Protein AF-A0A9X1ZDD1-F1 (afdb_monomer)

Mean predicted aligned error: 5.44 Å

Secondary structure (DSSP, 8-state):
-----HIIIIIS-HHHHHHHHHHHHHHHHHHIIIIIHHHHHHH--S-HHHHHHHHHHHHHHHHHHHHHHHHHHHHHHTTSHHHHHHHHTS-HHHHHHHHHHTTTT--

pLDDT: mean 87.15, std 9.13, range [42.34, 94.19]

Structure (mmCIF, N/CA/C/O backbone):
data_AF-A0A9X1ZDD1-F1
#
_entry.id   AF-A0A9X1ZDD1-F1
#
loop_
_atom_site.group_PDB
_atom_site.id
_atom_site.type_symbol
_atom_site.label_atom_id
_atom_site.label_alt_id
_atom_site.label_comp_id
_atom_site.label_asym_id
_atom_site.label_entity_id
_atom_site.label_seq_id
_atom_site.pdbx_PDB_ins_code
_atom_site.Cartn_x
_atom_site.Cartn_y
_atom_site.Cartn_z
_atom_site.occupancy
_atom_site.B_iso_or_equiv
_atom_site.auth_seq_id
_atom_site.auth_comp_id
_atom_site.auth_asym_id
_atom_site.auth_atom_id
_atom_site.pdbx_PDB_model_num
ATOM 1 N N . MET A 1 1 ? -18.095 -0.955 27.550 1.00 42.34 1 MET A N 1
ATOM 2 C CA . MET A 1 1 ? -17.370 -0.636 26.304 1.00 42.34 1 MET A CA 1
ATOM 3 C C . MET A 1 1 ? -16.316 -1.708 26.128 1.00 42.34 1 MET A C 1
ATOM 5 O O . MET A 1 1 ? -15.470 -1.829 27.000 1.00 42.34 1 MET A O 1
ATOM 9 N N . SER A 1 2 ? -16.427 -2.573 25.118 1.00 44.69 2 SER A N 1
ATOM 10 C CA . SER A 1 2 ? -15.339 -3.514 24.835 1.00 44.69 2 SER A CA 1
ATOM 11 C C . SER A 1 2 ? -14.197 -2.716 24.218 1.00 44.69 2 SER A C 1
ATOM 13 O O . SER A 1 2 ? -14.418 -2.094 23.178 1.00 44.69 2 SER A O 1
ATOM 15 N N . ASP A 1 3 ? -13.017 -2.741 24.829 1.00 55.75 3 ASP A N 1
ATOM 16 C CA . ASP A 1 3 ? -11.765 -2.275 24.227 1.00 55.75 3 ASP A CA 1
ATOM 17 C C . ASP A 1 3 ? -11.448 -3.124 22.984 1.00 55.75 3 ASP A C 1
ATOM 19 O O . ASP A 1 3 ? -10.622 -4.039 23.014 1.00 55.75 3 ASP A O 1
ATOM 23 N N . ARG A 1 4 ? -12.157 -2.884 21.873 1.00 70.31 4 ARG A N 1
ATOM 24 C CA . ARG A 1 4 ? -11.800 -3.480 20.585 1.00 70.31 4 ARG A CA 1
ATOM 25 C C . ARG A 1 4 ? -10.514 -2.802 20.146 1.00 70.31 4 ARG A C 1
ATOM 27 O O . ARG A 1 4 ? -10.495 -1.637 19.759 1.00 70.31 4 ARG A O 1
ATOM 34 N N . SER A 1 5 ? -9.417 -3.532 20.293 1.00 80.06 5 SER A N 1
ATOM 35 C CA . SER A 1 5 ? -8.091 -3.024 19.988 1.00 80.06 5 SER A CA 1
ATOM 36 C C . SER A 1 5 ? -7.869 -3.013 18.479 1.00 80.06 5 SER A C 1
ATOM 38 O O . SER A 1 5 ? -7.890 -4.069 17.842 1.00 80.06 5 SER A O 1
ATOM 40 N N . TYR A 1 6 ? -7.567 -1.835 17.923 1.00 82.88 6 TYR A N 1
ATOM 41 C CA . TYR A 1 6 ? -7.132 -1.662 16.530 1.00 82.88 6 TYR A CA 1
ATOM 42 C C . TYR A 1 6 ? -6.011 -2.644 16.158 1.00 82.88 6 TYR A C 1
ATOM 44 O O . TYR A 1 6 ? -5.962 -3.183 15.056 1.00 82.88 6 TYR A O 1
ATOM 52 N N . PHE A 1 7 ? -5.123 -2.935 17.110 1.00 82.88 7 PHE A N 1
ATOM 53 C CA . PHE A 1 7 ? -4.029 -3.872 16.906 1.00 82.88 7 PHE A CA 1
ATOM 54 C C . PHE A 1 7 ? -4.518 -5.299 16.606 1.00 82.88 7 PHE A C 1
ATOM 56 O O . PHE A 1 7 ? -4.012 -5.937 15.688 1.00 82.88 7 PHE A O 1
ATOM 63 N N . GLY A 1 8 ? -5.524 -5.790 17.335 1.00 82.44 8 GLY A N 1
ATOM 64 C CA . GLY A 1 8 ? -6.066 -7.138 17.136 1.00 82.44 8 GLY A CA 1
ATOM 65 C C . GLY A 1 8 ? -6.982 -7.241 15.916 1.00 82.44 8 GLY A C 1
ATOM 66 O O . GLY A 1 8 ? -6.863 -8.172 15.125 1.00 82.44 8 GLY A O 1
ATOM 67 N N . GLU A 1 9 ? -7.864 -6.259 15.745 1.00 84.62 9 GLU A N 1
ATOM 68 C CA . GLU A 1 9 ? -8.886 -6.249 14.690 1.00 84.62 9 GLU A CA 1
ATOM 69 C C . GLU A 1 9 ? -8.319 -5.925 13.303 1.00 84.62 9 GLU A C 1
ATOM 71 O O . GLU A 1 9 ? -8.867 -6.381 12.300 1.00 84.62 9 GLU A O 1
ATOM 76 N N . VAL A 1 10 ? -7.229 -5.150 13.239 1.00 87.50 10 VAL A N 1
ATOM 77 C CA . VAL A 1 10 ? -6.636 -4.671 11.982 1.00 87.50 10 VAL A CA 1
ATOM 78 C C . VAL A 1 10 ? -5.221 -5.205 11.790 1.00 87.50 10 VAL A C 1
ATOM 80 O O . VAL A 1 10 ? -4.979 -5.933 10.835 1.00 87.50 10 VAL A O 1
ATOM 83 N N . LEU A 1 11 ? -4.280 -4.882 12.684 1.00 87.31 11 LEU A 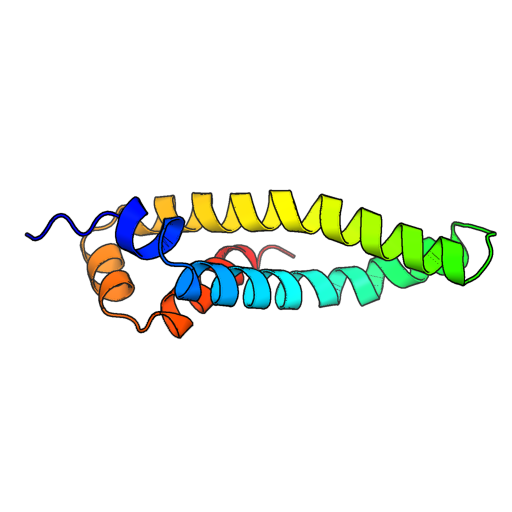N 1
ATOM 84 C CA . LEU A 1 11 ? -2.845 -5.131 12.447 1.00 87.31 11 LEU A CA 1
ATOM 85 C C . LEU A 1 11 ? -2.426 -6.605 12.561 1.00 87.31 11 LEU A C 1
ATOM 87 O O . LEU A 1 11 ? -1.419 -6.995 11.979 1.00 87.31 11 LEU A O 1
ATOM 91 N N . ILE A 1 12 ? -3.181 -7.428 13.286 1.00 88.81 12 ILE A N 1
ATOM 92 C CA . ILE A 1 12 ? -2.966 -8.883 13.355 1.00 88.81 12 ILE A CA 1
ATOM 93 C C . ILE A 1 12 ? -3.911 -9.632 12.403 1.00 88.81 12 ILE A C 1
ATOM 95 O O . ILE A 1 12 ? -3.630 -10.764 12.001 1.00 88.81 12 ILE A O 1
ATOM 99 N N . ASN A 1 13 ? -5.020 -9.013 11.991 1.00 90.69 13 ASN A N 1
ATOM 100 C CA . ASN A 1 13 ? -5.989 -9.655 11.115 1.00 90.69 13 ASN A CA 1
ATOM 101 C C . ASN A 1 13 ? -5.500 -9.659 9.660 1.00 90.69 13 ASN A C 1
ATOM 103 O O . ASN A 1 13 ? -5.666 -8.700 8.903 1.00 90.69 13 ASN A O 1
ATOM 107 N N . ILE A 1 14 ? -4.942 -10.795 9.241 1.00 91.12 14 ILE A N 1
ATOM 108 C CA . ILE A 1 14 ? -4.388 -10.968 7.895 1.00 91.12 14 ILE A CA 1
ATOM 109 C C . ILE A 1 14 ? -5.422 -10.778 6.777 1.00 91.12 14 ILE A C 1
ATOM 111 O O . ILE A 1 14 ? -5.069 -10.366 5.670 1.00 91.12 14 ILE A O 1
ATOM 115 N N . ARG A 1 15 ? -6.711 -11.035 7.043 1.00 92.12 15 ARG A N 1
ATOM 116 C CA . ARG A 1 15 ? -7.778 -10.787 6.064 1.00 92.12 15 ARG A CA 1
ATOM 117 C C . ARG A 1 15 ? -7.962 -9.291 5.851 1.00 92.12 15 ARG A C 1
ATOM 119 O O . ARG A 1 15 ? -7.937 -8.844 4.711 1.00 92.12 15 ARG A O 1
ATOM 126 N N . VAL A 1 16 ? -8.061 -8.519 6.931 1.00 91.88 16 VAL A N 1
ATOM 127 C CA . VAL A 1 16 ? -8.178 -7.054 6.855 1.00 91.88 16 VAL A CA 1
ATOM 128 C C . VAL A 1 16 ? -6.951 -6.451 6.175 1.00 91.88 16 VAL A C 1
ATOM 130 O O . VAL A 1 16 ? -7.103 -5.682 5.228 1.00 91.88 16 VAL A O 1
ATOM 133 N N . LEU A 1 17 ? -5.742 -6.856 6.579 1.00 93.06 17 LEU A N 1
ATOM 134 C CA . LEU A 1 17 ? -4.496 -6.374 5.976 1.00 93.06 17 LEU A CA 1
ATOM 135 C C . LEU A 1 17 ? -4.381 -6.706 4.490 1.00 93.06 17 LEU A C 1
ATOM 137 O O . LEU A 1 17 ? -3.972 -5.849 3.712 1.00 93.06 17 LEU A O 1
ATOM 141 N N . SER A 1 18 ? -4.741 -7.923 4.077 1.00 93.06 18 SER A N 1
ATOM 142 C CA . SER A 1 18 ? -4.687 -8.297 2.661 1.00 93.06 18 SER A CA 1
ATOM 143 C C . SER A 1 18 ? -5.685 -7.491 1.833 1.00 93.06 18 SER A C 1
ATOM 145 O O . SER A 1 18 ? -5.298 -6.932 0.809 1.00 93.06 18 SER A O 1
ATOM 147 N N . PHE A 1 19 ? -6.935 -7.342 2.284 1.00 94.19 19 PHE A N 1
ATOM 148 C CA . PHE A 1 19 ? -7.913 -6.495 1.594 1.00 94.19 19 PHE A CA 1
ATOM 149 C C . PHE A 1 19 ? -7.487 -5.024 1.549 1.00 94.19 19 PHE A C 1
ATOM 151 O O . PHE A 1 19 ? -7.653 -4.380 0.510 1.00 94.19 19 PHE A O 1
ATOM 158 N N . ALA A 1 20 ? -6.895 -4.511 2.629 1.00 93.69 20 ALA A N 1
ATOM 159 C CA . ALA A 1 20 ? -6.346 -3.162 2.673 1.00 93.69 20 ALA A CA 1
ATOM 160 C C . ALA A 1 20 ? -5.198 -2.983 1.682 1.00 93.69 20 ALA A C 1
ATOM 162 O O . ALA A 1 20 ? -5.204 -2.029 0.908 1.00 93.69 20 ALA A O 1
ATOM 163 N N . LEU A 1 21 ? -4.260 -3.930 1.640 1.00 93.56 21 LEU A N 1
ATOM 164 C CA . LEU A 1 21 ? -3.128 -3.899 0.722 1.00 93.56 21 LEU A CA 1
ATOM 165 C C . LEU A 1 21 ? -3.583 -3.975 -0.737 1.00 93.56 21 LEU A C 1
ATOM 167 O O . LEU A 1 21 ? -3.094 -3.211 -1.561 1.00 93.56 21 LEU A O 1
ATOM 171 N N . PHE A 1 22 ? -4.534 -4.853 -1.070 1.00 93.44 22 PHE A N 1
ATOM 172 C CA . PHE A 1 22 ? -5.073 -4.950 -2.431 1.00 93.44 22 PHE A CA 1
ATOM 173 C C . PHE A 1 22 ? -5.793 -3.674 -2.861 1.00 93.44 22 PHE A C 1
ATOM 175 O O . PHE A 1 22 ? -5.652 -3.244 -4.006 1.00 93.44 22 PHE A O 1
ATOM 182 N N . THR A 1 23 ? -6.551 -3.065 -1.952 1.00 93.69 23 THR A N 1
ATOM 183 C CA . THR A 1 23 ? -7.259 -1.810 -2.226 1.00 93.69 23 THR A CA 1
ATOM 184 C C . THR A 1 23 ? -6.261 -0.666 -2.418 1.00 93.69 23 THR A C 1
ATOM 186 O O . THR A 1 23 ? -6.299 0.010 -3.444 1.00 93.69 23 THR A O 1
ATOM 189 N N . ALA A 1 24 ? -5.289 -0.532 -1.512 1.00 92.69 24 ALA A N 1
ATOM 190 C CA . ALA A 1 24 ? -4.206 0.442 -1.610 1.00 92.69 24 ALA A CA 1
ATOM 191 C C . ALA A 1 24 ? -3.391 0.273 -2.901 1.00 92.69 24 ALA A C 1
ATOM 193 O O . ALA A 1 24 ? -3.142 1.246 -3.609 1.00 92.69 24 ALA A O 1
ATOM 194 N N . LEU A 1 25 ? -3.033 -0.967 -3.249 1.00 92.44 25 LEU A N 1
ATOM 195 C CA . LEU A 1 25 ? -2.335 -1.287 -4.489 1.0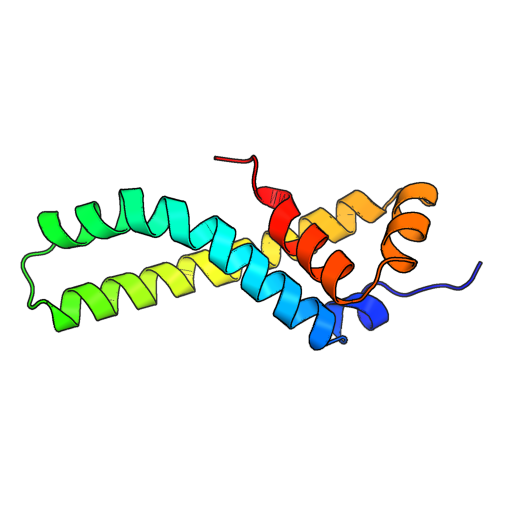0 92.44 25 LEU A CA 1
ATOM 196 C C . LEU A 1 25 ? -3.151 -0.864 -5.703 1.00 92.44 25 LEU A C 1
ATOM 198 O O . LEU A 1 25 ? -2.598 -0.229 -6.587 1.00 92.44 25 LEU A O 1
ATOM 202 N N . LYS A 1 26 ? -4.446 -1.188 -5.759 1.00 90.44 26 LYS A N 1
ATOM 203 C CA . LYS A 1 26 ? -5.315 -0.810 -6.882 1.00 90.44 26 LYS A CA 1
ATOM 204 C C . LYS A 1 26 ? -5.374 0.709 -7.059 1.00 90.44 26 LYS A C 1
ATOM 206 O O . LYS A 1 26 ? -5.270 1.186 -8.188 1.00 90.44 26 LYS A O 1
ATOM 211 N N . ASN A 1 27 ? -5.508 1.437 -5.955 1.00 89.31 27 ASN A N 1
ATOM 212 C CA . ASN A 1 27 ? -5.564 2.895 -5.953 1.00 89.31 27 ASN A CA 1
ATOM 213 C C . ASN A 1 27 ? -4.232 3.513 -6.408 1.00 89.31 27 ASN A C 1
ATOM 215 O O . ASN A 1 27 ? -4.236 4.457 -7.190 1.00 89.31 27 ASN A O 1
ATOM 219 N N . LEU A 1 28 ? -3.100 2.922 -6.014 1.00 88.19 28 LEU A N 1
ATOM 220 C CA . LEU A 1 28 ? -1.765 3.358 -6.428 1.00 88.19 28 LEU A CA 1
ATOM 221 C C . LEU A 1 28 ? -1.390 2.922 -7.857 1.00 88.19 28 LEU A C 1
ATOM 223 O O . LEU A 1 28 ? -0.632 3.606 -8.543 1.00 88.19 28 LEU A O 1
ATOM 227 N N . LEU A 1 29 ? -1.901 1.785 -8.336 1.00 89.25 29 LEU A N 1
ATOM 228 C CA . LEU A 1 29 ? -1.510 1.225 -9.630 1.00 89.25 29 LEU A CA 1
ATOM 229 C C . LEU A 1 29 ? -1.917 2.143 -10.781 1.00 89.25 29 LEU A C 1
ATOM 231 O O . LEU A 1 29 ? -1.183 2.270 -11.752 1.00 89.25 29 LEU A O 1
ATOM 235 N N . TRP A 1 30 ? -3.085 2.775 -10.677 1.00 87.06 30 TRP A N 1
ATOM 236 C CA . TRP A 1 30 ? -3.608 3.658 -11.714 1.00 87.06 30 TRP A CA 1
ATOM 237 C C . TRP A 1 30 ? -2.692 4.863 -12.003 1.00 87.06 30 TRP A C 1
ATOM 239 O O . TRP A 1 30 ? -2.253 4.994 -13.150 1.00 87.06 30 TRP A O 1
ATOM 249 N N . PRO A 1 31 ? -2.313 5.701 -11.013 1.00 85.81 31 PRO A N 1
ATOM 250 C CA . PRO A 1 31 ? -1.359 6.783 -11.247 1.00 85.81 31 PRO A CA 1
ATOM 251 C C . PRO A 1 31 ? 0.018 6.256 -11.669 1.00 85.81 31 PRO A C 1
ATOM 253 O O . PRO A 1 31 ? 0.661 6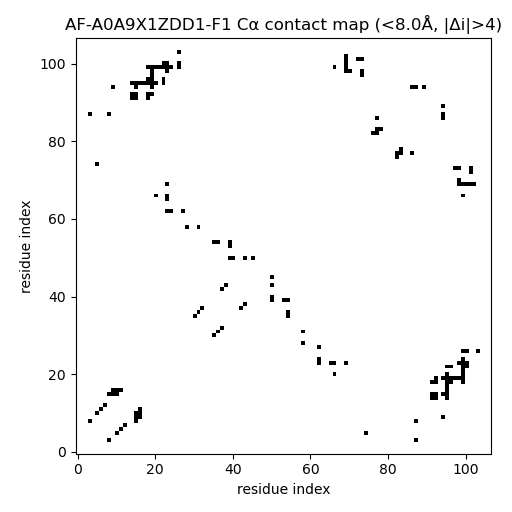.851 -12.534 1.00 85.81 31 PRO A O 1
ATOM 256 N N . MET A 1 32 ? 0.454 5.105 -11.147 1.00 88.31 32 MET A N 1
ATOM 257 C CA . MET A 1 32 ? 1.720 4.488 -11.556 1.00 88.31 32 MET A CA 1
ATOM 258 C C . MET A 1 32 ? 1.711 4.044 -13.022 1.00 88.31 32 MET A C 1
ATOM 260 O O . MET A 1 32 ? 2.700 4.239 -13.721 1.00 88.31 32 MET A O 1
ATOM 264 N N . LEU A 1 33 ? 0.604 3.508 -13.528 1.00 89.62 33 LEU A N 1
ATOM 265 C CA . LEU A 1 33 ? 0.482 3.126 -14.935 1.00 89.62 33 LEU A CA 1
ATOM 266 C C . LEU A 1 33 ? 0.397 4.345 -15.859 1.00 89.62 33 LEU A C 1
ATOM 268 O O . LEU A 1 33 ? 0.996 4.341 -16.931 1.00 89.62 33 LEU A O 1
ATOM 272 N N . ILE A 1 34 ? -0.306 5.404 -15.451 1.00 89.25 34 ILE A N 1
ATOM 273 C CA . ILE A 1 34 ? -0.449 6.615 -16.273 1.00 89.25 34 ILE A CA 1
ATOM 274 C C . ILE A 1 34 ? 0.845 7.424 -16.318 1.00 89.25 34 ILE A C 1
ATOM 276 O O . ILE A 1 34 ? 1.222 7.915 -17.378 1.00 89.25 34 ILE A O 1
ATOM 280 N N . ILE A 1 35 ? 1.520 7.585 -15.181 1.00 87.12 35 ILE A N 1
ATOM 281 C CA . ILE A 1 35 ? 2.674 8.484 -15.047 1.00 87.12 35 ILE A CA 1
ATOM 282 C C . ILE A 1 35 ? 3.980 7.688 -15.076 1.00 87.12 35 ILE A C 1
ATOM 284 O O . ILE A 1 35 ? 4.904 8.012 -15.822 1.00 87.12 35 ILE A O 1
ATOM 288 N N . GLY A 1 36 ? 4.056 6.621 -14.282 1.00 86.19 36 GLY A N 1
ATOM 289 C CA . GLY A 1 36 ? 5.262 5.813 -14.120 1.00 86.19 36 GLY A CA 1
ATOM 290 C C . GLY A 1 36 ? 5.633 5.021 -15.373 1.00 86.19 36 GLY A C 1
ATOM 291 O O . GLY A 1 36 ? 6.811 4.974 -15.727 1.00 86.19 36 GLY A O 1
ATOM 292 N N . THR A 1 37 ? 4.665 4.437 -16.089 1.00 88.00 37 THR A N 1
ATOM 293 C CA . THR A 1 37 ? 4.968 3.653 -17.300 1.00 88.00 37 THR A CA 1
ATOM 294 C C . THR A 1 37 ? 5.579 4.510 -18.418 1.00 88.00 37 THR A C 1
ATOM 296 O O . THR A 1 37 ? 6.661 4.143 -18.888 1.00 88.00 37 THR A O 1
ATOM 299 N N . PRO A 1 38 ? 5.007 5.666 -18.818 1.00 88.62 38 PRO A N 1
ATOM 300 C CA . PRO A 1 38 ? 5.654 6.543 -19.795 1.00 88.62 38 PRO A CA 1
ATOM 301 C C . PRO A 1 38 ? 7.003 7.079 -19.311 1.00 88.62 38 PRO A C 1
ATOM 303 O O . PRO A 1 38 ? 7.957 7.099 -20.087 1.00 88.62 38 PRO A O 1
ATOM 306 N N . ALA A 1 39 ? 7.117 7.466 -18.035 1.00 88.69 39 ALA A N 1
ATOM 307 C CA . ALA A 1 39 ? 8.368 7.975 -17.476 1.00 88.69 39 ALA A CA 1
ATOM 308 C C . ALA A 1 39 ? 9.510 6.956 -17.598 1.00 88.69 39 ALA A C 1
ATOM 310 O O . ALA A 1 39 ? 10.625 7.318 -17.970 1.00 88.69 39 ALA A O 1
ATOM 311 N N . ILE A 1 40 ? 9.235 5.674 -17.349 1.00 89.31 40 ILE A N 1
ATOM 312 C CA . ILE A 1 40 ? 10.247 4.621 -17.477 1.00 89.31 40 ILE A CA 1
ATOM 313 C C . ILE A 1 40 ? 10.532 4.297 -18.943 1.00 89.31 40 ILE A C 1
ATOM 315 O O . ILE A 1 40 ? 11.698 4.188 -19.329 1.00 89.31 40 ILE A O 1
ATOM 319 N N . TYR A 1 41 ? 9.486 4.174 -19.761 1.00 88.06 41 TYR A N 1
ATOM 320 C CA . TYR A 1 41 ? 9.617 3.808 -21.170 1.00 88.06 41 TYR A CA 1
ATOM 321 C C . TYR A 1 41 ? 10.396 4.855 -21.978 1.00 88.06 41 TYR A C 1
ATOM 323 O O . TYR A 1 41 ? 11.284 4.500 -22.753 1.00 88.06 41 TYR A O 1
ATOM 331 N N . PHE A 1 42 ? 10.102 6.143 -21.776 1.00 88.31 42 PHE A N 1
ATOM 332 C CA . PHE A 1 42 ? 10.772 7.237 -22.482 1.00 88.31 42 PHE A CA 1
ATOM 333 C C . PHE A 1 42 ? 12.045 7.723 -21.777 1.00 88.31 42 PHE A C 1
ATOM 335 O O . PHE A 1 42 ? 12.967 8.187 -22.447 1.00 88.31 42 P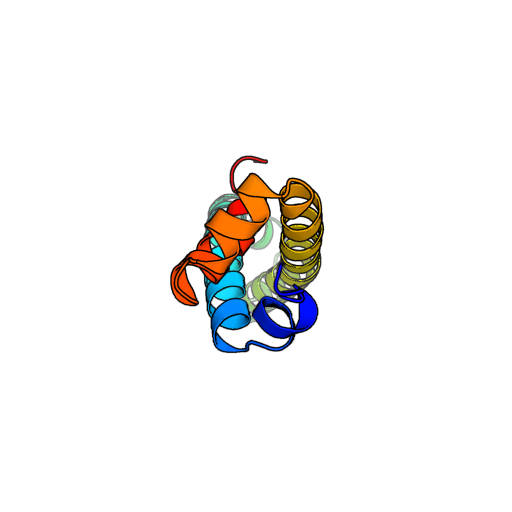HE A O 1
ATOM 342 N N . GLY A 1 43 ? 12.117 7.622 -20.446 1.00 85.00 43 GLY A N 1
ATOM 343 C CA . GLY A 1 43 ? 13.233 8.146 -19.653 1.00 85.00 43 GLY A CA 1
ATOM 344 C C . GLY A 1 43 ? 14.453 7.228 -19.583 1.00 85.00 43 GLY A C 1
ATOM 345 O O . GLY A 1 43 ? 15.574 7.719 -19.461 1.00 85.00 43 GLY A O 1
ATOM 346 N N . PHE A 1 44 ? 14.274 5.908 -19.700 1.00 85.31 44 PHE A N 1
ATOM 347 C CA . PHE A 1 44 ? 15.369 4.944 -19.583 1.00 85.31 44 PHE A CA 1
ATOM 348 C C . PHE A 1 44 ? 15.530 4.129 -20.864 1.00 85.31 44 PHE A C 1
ATOM 350 O O . PHE A 1 44 ? 14.733 3.239 -21.159 1.00 85.31 44 PHE A O 1
ATOM 357 N N . LYS A 1 45 ? 16.627 4.360 -21.595 1.00 85.19 45 LYS A N 1
ATOM 358 C CA . LYS A 1 45 ? 17.063 3.466 -22.678 1.00 85.19 45 LYS A CA 1
ATOM 359 C C . LYS A 1 45 ? 17.668 2.197 -22.081 1.00 85.19 45 LYS A C 1
ATOM 361 O O . LYS A 1 45 ? 18.871 2.112 -21.855 1.00 85.19 45 LYS A O 1
ATOM 366 N N . SER A 1 46 ? 16.818 1.216 -21.812 1.00 87.00 46 SER A N 1
ATOM 367 C CA . SER A 1 46 ? 17.215 -0.127 -21.398 1.00 87.00 46 SER A CA 1
ATOM 368 C C . SER A 1 46 ? 16.376 -1.165 -22.135 1.00 87.00 46 SER A C 1
ATOM 370 O O . SER A 1 46 ? 15.476 -0.832 -22.904 1.00 87.00 4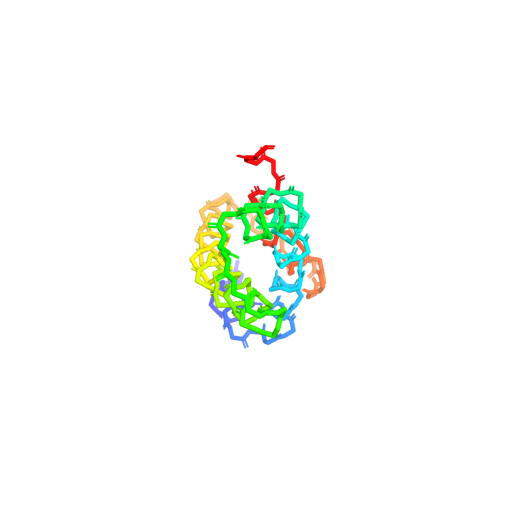6 SER A O 1
ATOM 372 N N . THR A 1 47 ? 16.676 -2.435 -21.915 1.00 91.88 47 THR A N 1
ATOM 373 C CA . THR A 1 47 ? 15.850 -3.530 -22.416 1.00 91.88 47 THR A CA 1
ATOM 374 C C . THR A 1 47 ? 14.498 -3.565 -21.704 1.00 91.88 47 THR A C 1
ATOM 376 O O . THR A 1 47 ? 14.368 -3.158 -20.547 1.00 91.88 47 THR A O 1
ATOM 379 N N . TRP A 1 48 ? 13.482 -4.096 -22.387 1.00 87.06 48 TRP A N 1
ATOM 380 C CA . TRP A 1 48 ? 12.107 -4.135 -21.880 1.00 87.06 48 TRP A CA 1
ATOM 381 C C . TRP A 1 48 ? 11.991 -4.849 -20.519 1.00 87.06 48 TRP A C 1
ATOM 383 O O . TRP A 1 48 ? 11.258 -4.402 -19.642 1.00 87.06 48 TRP A O 1
ATOM 393 N N . TYR A 1 49 ? 12.771 -5.912 -20.296 1.00 90.31 49 TYR A N 1
ATOM 394 C CA . TYR A 1 49 ? 12.786 -6.641 -19.025 1.00 90.31 49 TYR A CA 1
ATOM 395 C C . TYR A 1 49 ? 13.367 -5.806 -17.872 1.00 90.31 49 TYR A C 1
ATOM 397 O O . TYR A 1 49 ? 12.844 -5.851 -16.760 1.00 90.31 49 TYR A O 1
ATOM 405 N N . ASN A 1 50 ? 14.389 -4.985 -18.134 1.00 90.38 50 ASN A N 1
ATOM 406 C CA . ASN A 1 50 ? 14.948 -4.074 -17.134 1.00 90.38 50 ASN A CA 1
ATOM 407 C C . ASN A 1 50 ? 13.976 -2.934 -16.810 1.00 90.38 50 ASN A C 1
ATOM 409 O O . ASN A 1 50 ? 13.853 -2.547 -15.652 1.00 90.38 50 ASN A O 1
ATOM 413 N N . GLN A 1 51 ? 13.255 -2.420 -17.810 1.00 89.69 51 GLN A N 1
ATOM 414 C CA . GLN A 1 51 ? 12.225 -1.395 -17.613 1.00 89.69 51 GLN A CA 1
ATOM 415 C C . GLN A 1 51 ? 11.067 -1.913 -16.746 1.00 89.69 51 GLN A C 1
ATOM 417 O O . GLN A 1 51 ? 10.643 -1.224 -15.819 1.00 89.69 51 GLN A O 1
ATOM 422 N N . ILE A 1 52 ? 10.602 -3.145 -16.983 1.00 90.50 52 ILE A N 1
ATOM 423 C CA . ILE A 1 52 ? 9.595 -3.793 -16.127 1.00 90.50 52 ILE A CA 1
ATOM 424 C C . ILE A 1 52 ? 10.138 -3.989 -14.710 1.00 90.50 52 ILE A C 1
ATOM 426 O O . ILE A 1 52 ? 9.451 -3.664 -13.744 1.00 90.50 52 ILE A O 1
ATOM 430 N N . GLY A 1 53 ? 11.376 -4.472 -14.573 1.00 92.50 53 GLY A N 1
ATOM 431 C CA . GLY A 1 53 ? 12.024 -4.624 -13.270 1.00 92.50 53 GLY A CA 1
ATOM 432 C C . GLY A 1 53 ? 12.074 -3.307 -12.490 1.00 92.50 53 GLY A C 1
ATOM 433 O O . GLY A 1 53 ? 11.661 -3.261 -11.333 1.00 92.50 53 GLY A O 1
ATOM 434 N N . LEU A 1 54 ? 12.492 -2.217 -13.139 1.00 91.75 54 LEU A N 1
ATOM 435 C CA . LEU A 1 54 ? 12.506 -0.874 -12.552 1.00 91.75 54 LEU A CA 1
ATOM 436 C C . LEU A 1 54 ? 11.106 -0.409 -12.140 1.00 91.75 54 LEU A C 1
ATOM 438 O O . LEU A 1 54 ? 10.943 0.105 -11.035 1.00 91.75 54 LEU A O 1
ATOM 442 N N . PHE A 1 55 ? 10.093 -0.627 -12.981 1.00 92.38 55 PHE A N 1
ATOM 443 C CA . PHE A 1 55 ? 8.710 -0.274 -12.660 1.00 92.38 55 PHE A CA 1
ATOM 444 C C . PHE A 1 55 ? 8.212 -1.003 -11.410 1.00 92.38 55 PHE A C 1
ATOM 446 O O . PHE A 1 55 ? 7.645 -0.376 -10.515 1.00 92.38 55 PHE A O 1
ATOM 453 N N . LEU A 1 56 ? 8.459 -2.310 -11.311 1.00 91.81 56 LEU A N 1
ATOM 454 C CA . LEU A 1 56 ? 8.050 -3.116 -10.160 1.00 91.81 56 LEU A CA 1
ATOM 455 C C . LEU A 1 56 ? 8.774 -2.691 -8.878 1.00 91.81 56 LEU A C 1
ATOM 457 O O . LEU A 1 56 ? 8.136 -2.564 -7.834 1.00 91.81 56 LEU A O 1
ATOM 461 N N . ILE A 1 57 ? 10.080 -2.421 -8.956 1.00 93.19 57 ILE A N 1
ATOM 462 C CA . ILE A 1 57 ? 10.872 -1.952 -7.811 1.00 93.19 57 ILE A CA 1
ATOM 463 C C . ILE A 1 57 ? 10.347 -0.601 -7.317 1.00 93.19 57 ILE A C 1
ATOM 465 O O . ILE A 1 57 ? 10.069 -0.453 -6.129 1.00 93.19 57 ILE A O 1
ATOM 469 N N . LEU A 1 58 ? 10.152 0.366 -8.217 1.00 91.69 58 LEU A N 1
ATOM 470 C CA . LEU A 1 58 ? 9.611 1.681 -7.860 1.00 91.69 58 LEU A CA 1
ATOM 471 C C . LEU A 1 58 ? 8.186 1.576 -7.306 1.00 91.69 58 LEU A C 1
ATOM 473 O O . LEU A 1 58 ? 7.854 2.252 -6.336 1.00 91.69 58 LEU A O 1
ATOM 477 N N . THR A 1 59 ? 7.370 0.678 -7.864 1.00 91.31 59 THR A N 1
ATOM 478 C CA . THR A 1 59 ? 6.026 0.390 -7.349 1.00 91.31 59 THR A CA 1
ATOM 479 C C . THR A 1 59 ? 6.074 -0.107 -5.915 1.00 91.31 59 THR A C 1
ATOM 481 O O . THR A 1 59 ? 5.345 0.415 -5.080 1.00 91.31 59 THR A O 1
ATOM 484 N N . LEU A 1 60 ? 6.955 -1.053 -5.589 1.00 91.88 60 LEU A N 1
ATOM 485 C CA . LEU A 1 60 ? 7.110 -1.541 -4.217 1.00 91.88 60 LEU A CA 1
ATOM 486 C C . LEU A 1 60 ? 7.622 -0.453 -3.267 1.00 91.88 60 LEU A C 1
ATOM 488 O O . LEU A 1 60 ? 7.094 -0.318 -2.162 1.00 91.88 60 LEU A O 1
ATOM 492 N N . ILE A 1 61 ? 8.604 0.344 -3.704 1.00 93.12 61 ILE A N 1
ATOM 493 C CA . ILE A 1 61 ? 9.172 1.447 -2.913 1.00 93.12 61 ILE A CA 1
ATOM 494 C C . ILE A 1 61 ? 8.108 2.486 -2.556 1.00 93.12 61 ILE A C 1
ATOM 496 O O . ILE A 1 61 ? 8.171 3.047 -1.469 1.00 93.12 61 ILE A O 1
ATOM 500 N N . ILE A 1 62 ? 7.134 2.733 -3.432 1.00 91.94 62 ILE A N 1
ATOM 501 C CA . ILE A 1 62 ? 6.052 3.696 -3.183 1.00 91.94 62 ILE A CA 1
ATOM 502 C C . ILE A 1 62 ? 4.885 3.036 -2.433 1.00 91.94 62 ILE A C 1
ATOM 504 O O . ILE A 1 62 ? 4.305 3.646 -1.537 1.00 91.94 62 ILE A O 1
ATOM 508 N N . LEU A 1 63 ? 4.565 1.776 -2.736 1.00 92.31 63 LEU A N 1
ATOM 509 C CA . LEU A 1 63 ? 3.446 1.049 -2.133 1.00 92.31 63 LEU A CA 1
ATOM 510 C C . LEU A 1 63 ? 3.604 0.859 -0.629 1.00 92.31 63 LEU A C 1
ATOM 512 O O . LEU A 1 63 ? 2.644 1.067 0.106 1.00 92.31 63 LEU A O 1
ATOM 516 N N . VAL A 1 64 ? 4.787 0.452 -0.167 1.00 92.50 64 VAL A N 1
ATOM 517 C CA . VAL A 1 64 ? 5.031 0.197 1.260 1.00 92.50 64 VAL A CA 1
ATOM 518 C C . VAL A 1 64 ? 4.785 1.447 2.118 1.00 92.50 64 VAL A C 1
ATOM 520 O O . VAL A 1 64 ? 3.954 1.367 3.024 1.00 92.50 64 VAL A O 1
ATOM 523 N N . PRO A 1 65 ? 5.425 2.607 1.864 1.00 92.69 65 PRO A N 1
ATOM 524 C CA . PRO A 1 65 ? 5.162 3.811 2.643 1.00 92.69 65 PRO A CA 1
ATOM 525 C C . PRO A 1 65 ? 3.725 4.302 2.463 1.00 92.69 65 PRO A C 1
ATOM 527 O O . PRO A 1 65 ? 3.108 4.680 3.453 1.00 92.69 65 PRO A O 1
ATOM 530 N N . TYR A 1 66 ? 3.155 4.227 1.256 1.00 91.19 66 TYR A N 1
ATOM 531 C CA . TYR A 1 66 ? 1.753 4.583 1.023 1.00 91.19 66 TYR A CA 1
ATOM 532 C C . TYR A 1 66 ? 0.800 3.766 1.909 1.00 91.19 66 TYR A C 1
ATOM 534 O O . TYR A 1 66 ? -0.031 4.322 2.624 1.00 91.19 66 TYR A O 1
ATOM 542 N N . PHE A 1 67 ? 0.976 2.445 1.937 1.00 93.19 67 PHE A N 1
ATOM 543 C CA . PHE A 1 67 ? 0.172 1.540 2.750 1.00 93.19 67 PHE A CA 1
ATOM 544 C C . PHE A 1 67 ? 0.339 1.793 4.255 1.00 93.19 67 PHE A C 1
ATOM 546 O O . PHE A 1 67 ? -0.636 1.765 5.005 1.00 93.19 67 PHE A O 1
ATOM 553 N N . VAL A 1 68 ? 1.560 2.094 4.705 1.00 92.88 68 VAL A N 1
ATOM 554 C CA . VAL A 1 68 ? 1.819 2.476 6.101 1.00 92.88 68 VAL A CA 1
ATOM 555 C C . VAL A 1 68 ? 1.094 3.776 6.457 1.00 92.88 68 VAL A C 1
ATOM 557 O O . VAL A 1 68 ? 0.481 3.849 7.521 1.00 92.88 68 VAL A O 1
ATOM 560 N N . VAL A 1 69 ? 1.099 4.781 5.577 1.00 92.69 69 VAL A N 1
ATOM 561 C CA . VAL A 1 69 ? 0.372 6.037 5.815 1.00 92.69 69 VAL A CA 1
ATOM 562 C C . VAL A 1 69 ? -1.138 5.795 5.853 1.00 92.69 69 VAL A C 1
ATOM 564 O O . VAL A 1 69 ? -1.777 6.302 6.769 1.00 92.69 69 VAL A O 1
ATOM 567 N N . CYS A 1 70 ? -1.701 4.966 4.965 1.00 91.75 70 CYS A N 1
ATOM 568 C CA . CYS A 1 70 ? -3.107 4.540 5.039 1.00 91.75 70 CYS A CA 1
ATOM 569 C C . CYS A 1 70 ? -3.463 3.965 6.422 1.00 91.75 70 CYS A C 1
ATOM 571 O O . CYS A 1 70 ? -4.453 4.368 7.026 1.00 91.75 70 CYS A O 1
ATOM 573 N N . LEU A 1 71 ? -2.632 3.066 6.964 1.00 91.75 71 LEU A N 1
ATOM 574 C CA . LEU A 1 71 ? -2.856 2.464 8.285 1.00 91.75 71 LEU A CA 1
ATOM 575 C C . LEU A 1 71 ? -2.770 3.476 9.433 1.00 91.75 71 LEU A C 1
ATOM 577 O O . LEU A 1 71 ? -3.502 3.353 10.417 1.00 91.75 71 LEU A O 1
ATOM 581 N N . ILE A 1 72 ? -1.855 4.441 9.336 1.00 91.12 72 ILE A N 1
ATOM 582 C CA . ILE A 1 72 ? -1.672 5.486 10.346 1.00 91.12 72 ILE A CA 1
ATOM 583 C C . ILE A 1 72 ? -2.841 6.474 10.302 1.00 91.12 72 ILE A C 1
ATOM 585 O O . ILE A 1 72 ? -3.420 6.769 11.345 1.00 91.12 72 ILE A O 1
ATOM 589 N N . MET A 1 73 ? -3.207 6.957 9.113 1.00 90.50 73 MET A N 1
ATOM 590 C CA . MET A 1 73 ? -4.319 7.890 8.916 1.00 90.50 73 MET A CA 1
ATOM 591 C C . MET A 1 73 ? -5.638 7.272 9.352 1.00 90.50 73 MET A C 1
ATOM 593 O O . MET A 1 73 ? -6.328 7.873 10.166 1.00 90.50 73 MET A O 1
ATOM 597 N N . ASN A 1 74 ? -5.919 6.031 8.950 1.00 91.75 74 ASN A N 1
ATOM 598 C CA . ASN A 1 74 ? -7.123 5.338 9.391 1.00 91.75 74 ASN A CA 1
ATOM 599 C C . ASN A 1 74 ? -7.194 5.238 10.923 1.00 91.75 74 ASN A C 1
ATOM 601 O O . ASN A 1 74 ? -8.226 5.526 11.524 1.00 91.75 74 ASN A O 1
ATOM 605 N N . ARG A 1 75 ? -6.074 4.923 11.588 1.00 88.50 75 ARG A N 1
ATOM 606 C CA . ARG A 1 75 ? -6.017 4.910 13.056 1.00 88.50 75 ARG A CA 1
ATOM 607 C C . ARG A 1 75 ? -6.339 6.276 13.669 1.00 88.50 75 ARG A C 1
ATOM 609 O O . ARG A 1 75 ? -6.983 6.316 14.714 1.00 88.50 75 ARG A O 1
ATOM 616 N N . PHE A 1 76 ? -5.882 7.369 13.062 1.00 86.69 76 PHE A N 1
ATOM 617 C CA . PHE A 1 76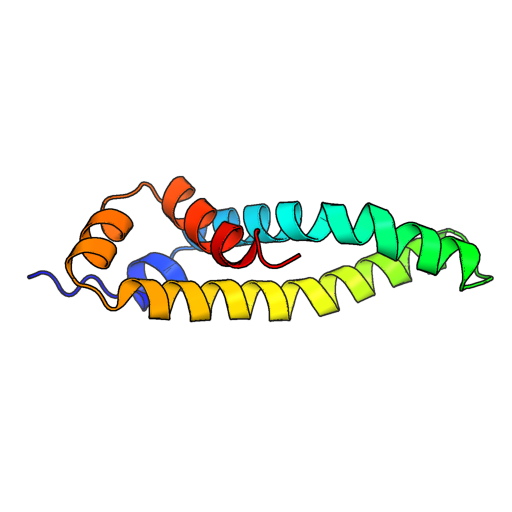 ? -6.213 8.717 13.524 1.00 86.69 76 PHE A CA 1
ATOM 618 C C . PHE A 1 76 ? -7.683 9.067 13.276 1.00 86.69 76 PHE A C 1
ATOM 620 O O . PHE A 1 76 ? -8.310 9.627 14.177 1.00 86.69 76 PHE A O 1
ATOM 627 N N . SER A 1 77 ? -8.249 8.688 12.128 1.00 84.06 77 SER A N 1
ATOM 628 C CA . SER A 1 77 ? -9.667 8.892 11.799 1.00 84.06 77 SER A CA 1
ATOM 629 C C . SER A 1 77 ? -10.584 8.207 12.824 1.00 84.06 77 SER A C 1
ATOM 631 O O . SER A 1 77 ? -11.551 8.792 13.299 1.00 84.06 77 SER A O 1
ATOM 633 N N . LEU A 1 78 ? -10.198 7.027 13.320 1.00 85.38 78 LEU A N 1
ATOM 634 C CA . LEU A 1 78 ? -10.944 6.277 14.342 1.00 85.38 78 LEU A CA 1
ATOM 635 C C . LEU A 1 78 ? -10.834 6.837 15.778 1.00 85.38 78 LEU A C 1
ATOM 637 O O . LEU A 1 78 ? -11.222 6.156 16.727 1.00 85.38 78 LEU A O 1
ATOM 641 N N . SER A 1 79 ? -10.323 8.059 15.971 1.00 79.31 79 SER A N 1
ATOM 642 C CA . SER A 1 79 ? -10.236 8.686 17.303 1.00 79.31 79 SER A CA 1
ATOM 643 C C . SER A 1 79 ? -11.606 9.061 17.883 1.00 79.31 79 SER A C 1
ATOM 645 O O . SER A 1 79 ? -11.730 9.235 19.096 1.00 79.31 79 SER A O 1
ATOM 647 N N . SER A 1 80 ? -12.637 9.187 17.041 1.00 81.31 80 SER A N 1
ATOM 648 C CA . SER A 1 80 ? -14.010 9.424 17.491 1.00 81.31 80 SER A CA 1
ATOM 649 C C . SER A 1 80 ? -14.690 8.106 17.901 1.00 81.31 80 SER A C 1
ATOM 651 O O . SER A 1 80 ? -14.683 7.156 17.110 1.00 81.31 80 SER A O 1
ATOM 653 N N . PRO A 1 81 ? -15.331 8.029 19.087 1.00 80.38 81 PRO A N 1
ATOM 654 C CA . PRO A 1 81 ? -16.030 6.827 19.544 1.00 80.38 81 PRO A CA 1
ATOM 655 C C . PRO A 1 81 ? -17.062 6.306 18.534 1.00 80.38 81 PRO A C 1
ATOM 657 O O . PRO A 1 81 ? -17.074 5.111 18.239 1.00 80.38 81 PRO A O 1
ATOM 660 N N . ASP A 1 82 ? -17.849 7.203 17.934 1.00 84.19 82 ASP A N 1
ATOM 661 C CA . ASP A 1 82 ? -18.903 6.853 16.973 1.00 84.19 82 ASP A CA 1
ATOM 662 C C . ASP A 1 82 ? -18.342 6.277 15.664 1.00 84.19 82 ASP A C 1
ATOM 664 O O . ASP A 1 82 ? -18.938 5.384 15.056 1.00 84.19 82 ASP A O 1
ATOM 668 N N . GLU A 1 83 ? -17.193 6.779 15.207 1.00 83.12 83 GLU A N 1
ATOM 669 C CA . GLU A 1 83 ? -16.541 6.281 13.991 1.00 83.12 83 GLU A CA 1
ATOM 670 C C . GLU A 1 83 ? -15.851 4.943 14.235 1.00 83.12 83 GLU A C 1
ATOM 672 O O . GLU A 1 83 ? -15.947 4.033 13.407 1.00 83.12 83 GLU A O 1
ATOM 677 N N . SER A 1 84 ? -15.241 4.787 15.412 1.00 84.94 84 SER A N 1
ATOM 678 C CA . SER A 1 84 ? -14.638 3.529 15.838 1.00 84.94 84 SER A CA 1
ATOM 679 C C . SER A 1 84 ? -15.669 2.398 15.888 1.00 84.94 84 SER A C 1
ATOM 681 O O . SER A 1 84 ? -15.431 1.315 15.354 1.00 84.94 84 SER A O 1
ATOM 683 N N . GLU A 1 85 ? -16.857 2.653 16.442 1.00 86.56 85 GLU A N 1
ATOM 684 C CA . GLU A 1 85 ? -17.907 1.644 16.555 1.00 86.56 85 GLU A CA 1
ATOM 685 C C . GLU A 1 85 ? -18.456 1.239 15.184 1.00 86.56 85 GLU A C 1
ATOM 687 O O . GLU A 1 85 ? -18.583 0.043 14.896 1.00 86.56 85 GLU A O 1
ATOM 692 N N . LYS A 1 86 ? -18.712 2.216 14.305 1.00 87.25 86 LYS A N 1
ATOM 693 C CA . LYS A 1 86 ? -19.135 1.956 12.922 1.00 87.25 86 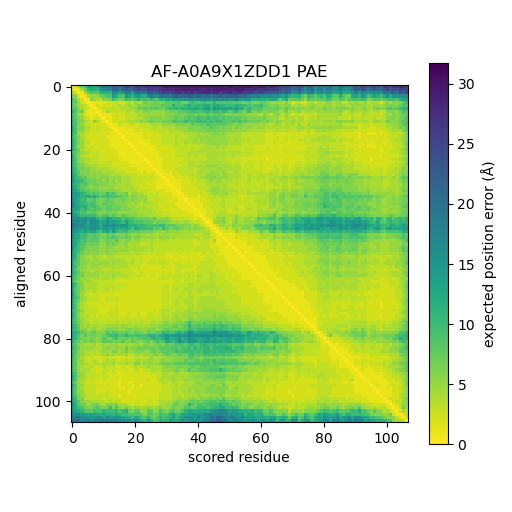LYS A CA 1
ATOM 694 C C . LYS A 1 86 ? -18.109 1.105 12.184 1.00 87.25 86 LYS A C 1
ATOM 696 O O . LYS A 1 86 ? -18.485 0.114 11.566 1.00 87.25 86 LYS A O 1
ATOM 701 N N . PHE A 1 87 ? -16.830 1.452 12.288 1.00 90.31 87 PHE A N 1
ATOM 702 C CA . PHE A 1 87 ? -15.748 0.728 11.630 1.00 90.31 87 PHE A CA 1
ATOM 703 C C . PHE A 1 87 ? -15.586 -0.699 12.160 1.00 90.31 87 PHE A C 1
ATOM 705 O O . PHE A 1 87 ? -15.473 -1.645 11.380 1.00 90.31 87 PHE A O 1
ATOM 712 N N . TYR A 1 88 ? -15.613 -0.898 13.479 1.00 88.06 88 TYR A N 1
ATOM 713 C CA . TYR A 1 88 ? -15.428 -2.233 14.050 1.00 88.06 88 TYR A CA 1
ATOM 714 C C . TYR A 1 88 ? -16.588 -3.190 13.765 1.00 88.06 88 TYR A C 1
ATOM 716 O O . TYR A 1 88 ? -16.387 -4.406 13.832 1.00 88.06 88 TYR A O 1
ATOM 724 N N . ASN A 1 89 ? -17.768 -2.667 13.434 1.00 91.31 89 ASN A N 1
ATOM 725 C CA . ASN A 1 89 ? -18.932 -3.455 13.032 1.00 91.31 89 ASN A CA 1
ATOM 726 C C . ASN A 1 89 ? -18.935 -3.829 11.537 1.00 91.31 89 ASN A C 1
ATOM 728 O O . ASN A 1 89 ? -19.775 -4.626 11.122 1.00 91.31 89 ASN A O 1
ATOM 732 N N . LEU A 1 90 ? -18.003 -3.300 10.737 1.00 91.88 90 LEU A N 1
ATOM 733 C CA . LEU A 1 90 ? -17.835 -3.691 9.337 1.00 91.88 90 LEU A CA 1
ATOM 734 C C . LEU A 1 90 ? -17.261 -5.106 9.200 1.00 91.88 90 LEU A C 1
ATOM 736 O O . LEU A 1 90 ? -16.553 -5.615 10.076 1.00 91.88 90 LEU A O 1
ATOM 740 N N . SER A 1 91 ? -17.510 -5.722 8.045 1.00 92.56 91 SER A N 1
ATOM 741 C CA . SER A 1 91 ? -16.847 -6.973 7.668 1.00 92.56 91 SER A CA 1
ATOM 742 C C . SER A 1 91 ? -15.343 -6.768 7.435 1.00 92.56 91 SER A C 1
ATOM 744 O O . SER A 1 91 ? -14.908 -5.678 7.066 1.00 92.56 91 SER A O 1
ATOM 746 N N . ASP A 1 92 ? -14.530 -7.824 7.567 1.00 91.12 92 ASP A N 1
ATOM 747 C CA . ASP A 1 92 ? -13.072 -7.754 7.336 1.00 91.12 92 ASP A CA 1
ATOM 748 C C . ASP A 1 92 ? -12.704 -7.132 5.978 1.00 91.12 92 ASP A C 1
ATOM 750 O O . ASP A 1 92 ? -11.737 -6.381 5.848 1.00 91.12 92 ASP A O 1
ATOM 754 N N . LYS A 1 93 ? -13.502 -7.440 4.950 1.00 92.81 93 LYS A N 1
ATOM 755 C CA . LYS A 1 93 ? -13.330 -6.912 3.596 1.00 92.81 93 LYS A CA 1
ATOM 756 C C . LYS A 1 93 ? -13.582 -5.410 3.534 1.00 92.81 93 LYS A C 1
ATOM 758 O O . LYS A 1 93 ? -12.832 -4.692 2.879 1.00 92.81 93 LYS A O 1
ATOM 763 N N . GLU A 1 94 ? -14.637 -4.942 4.187 1.00 93.25 94 GLU A N 1
ATOM 764 C CA . GLU A 1 94 ? -14.989 -3.523 4.225 1.00 93.25 94 GLU A CA 1
ATOM 765 C C . GLU A 1 94 ? -14.006 -2.729 5.076 1.00 93.25 94 GLU A C 1
ATOM 767 O O . GLU A 1 94 ? -13.568 -1.674 4.629 1.00 93.25 94 GLU A O 1
ATOM 772 N N . LYS A 1 95 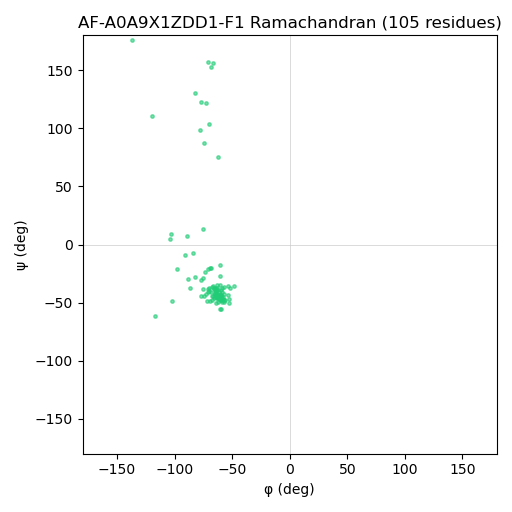? -13.574 -3.269 6.224 1.00 93.06 95 LYS A N 1
ATOM 773 C CA . LYS A 1 95 ? -12.478 -2.697 7.022 1.00 93.06 95 LYS A CA 1
ATOM 774 C C . LYS A 1 95 ? -11.240 -2.489 6.155 1.00 93.06 95 LYS A C 1
ATOM 776 O O . LYS A 1 95 ? -10.699 -1.389 6.102 1.00 93.06 95 LYS A O 1
ATOM 781 N N . GLY A 1 96 ? -10.836 -3.528 5.421 1.00 91.56 96 GLY A N 1
ATOM 782 C CA . GLY A 1 96 ? -9.699 -3.446 4.511 1.00 91.56 96 GLY A CA 1
ATOM 783 C C . GLY A 1 96 ? -9.896 -2.388 3.424 1.00 91.56 96 GLY A C 1
ATOM 784 O O . GLY A 1 96 ? -9.009 -1.573 3.189 1.00 91.56 96 GLY A O 1
ATOM 785 N N . LYS A 1 97 ? -11.078 -2.344 2.803 1.00 93.31 97 LYS A N 1
ATOM 786 C CA . LYS A 1 97 ? -11.399 -1.334 1.790 1.00 93.31 97 LYS A CA 1
ATOM 787 C C . LYS A 1 97 ? -11.277 0.092 2.342 1.00 93.31 97 LYS A C 1
ATOM 789 O O . LYS A 1 97 ? -10.603 0.902 1.721 1.00 93.31 97 LYS A O 1
ATOM 794 N N . VAL A 1 98 ? -11.872 0.375 3.503 1.00 93.00 98 VAL A N 1
ATOM 795 C CA . VAL A 1 98 ? -11.817 1.702 4.144 1.00 93.00 98 VAL A CA 1
ATOM 796 C C . VAL A 1 98 ? -10.366 2.131 4.373 1.00 93.00 98 VAL A C 1
ATOM 798 O O . VAL A 1 98 ? -9.984 3.215 3.950 1.00 93.00 98 VAL A O 1
ATOM 801 N N . ILE A 1 99 ? -9.532 1.247 4.931 1.00 92.31 99 ILE A N 1
ATOM 802 C CA . ILE A 1 99 ? -8.102 1.523 5.144 1.00 92.31 99 ILE A CA 1
ATOM 803 C C . ILE A 1 99 ? -7.390 1.834 3.817 1.00 92.31 99 ILE A C 1
ATOM 805 O O . ILE A 1 99 ? -6.629 2.794 3.723 1.00 92.31 99 ILE A O 1
ATOM 809 N N . GLY A 1 100 ? -7.598 1.016 2.782 1.00 89.56 100 GLY A N 1
ATOM 810 C CA . GLY A 1 100 ? -6.929 1.195 1.488 1.00 89.56 100 GLY A CA 1
ATOM 811 C C . GLY A 1 100 ? -7.418 2.407 0.682 1.00 89.56 100 GLY A C 1
ATOM 812 O O . GLY A 1 100 ? -6.685 2.895 -0.184 1.00 89.56 100 GLY A O 1
ATOM 813 N N . ASP A 1 101 ? -8.624 2.896 0.976 1.00 90.62 101 ASP A N 1
ATOM 814 C CA . ASP A 1 101 ? -9.247 4.068 0.352 1.00 90.62 101 ASP A CA 1
ATOM 815 C C . ASP A 1 101 ? -8.939 5.383 1.094 1.00 90.62 101 ASP A C 1
ATOM 817 O O . ASP A 1 101 ? -9.209 6.448 0.542 1.00 90.62 101 ASP A O 1
ATOM 821 N N . GLU A 1 102 ? -8.328 5.345 2.285 1.00 88.12 102 GLU A N 1
ATOM 822 C CA . GLU A 1 102 ? -8.099 6.520 3.150 1.00 88.12 102 GLU A CA 1
ATOM 823 C C . GLU A 1 102 ? -7.382 7.682 2.433 1.00 88.12 102 GLU A C 1
ATOM 825 O O . GLU A 1 102 ? -7.687 8.852 2.647 1.00 88.12 102 GLU A O 1
ATOM 830 N N . LEU A 1 103 ? -6.450 7.359 1.532 1.00 83.25 103 LEU A N 1
ATOM 831 C CA . LEU A 1 103 ? -5.688 8.338 0.751 1.00 83.25 103 LEU A CA 1
ATOM 832 C C . LEU A 1 103 ? -6.157 8.450 -0.707 1.00 83.25 103 LEU A C 1
ATOM 834 O O . LEU A 1 103 ? -5.566 9.204 -1.472 1.00 83.25 103 LEU A O 1
ATOM 838 N N . SER A 1 104 ? -7.227 7.749 -1.100 1.00 77.56 104 SER A N 1
ATOM 839 C CA . SER A 1 104 ? -7.677 7.647 -2.500 1.00 77.56 104 SER A CA 1
ATOM 840 C C . SER A 1 104 ? -8.061 8.970 -3.175 1.00 77.56 104 SER A C 1
ATOM 842 O O . SER A 1 104 ? -8.114 9.035 -4.401 1.00 77.56 104 SER A O 1
ATOM 844 N N . GLY A 1 105 ? -8.313 10.021 -2.390 1.00 65.44 105 GLY A N 1
ATOM 845 C CA . GLY A 1 105 ? -8.637 11.371 -2.864 1.00 65.44 105 GLY A CA 1
ATOM 846 C C . GLY A 1 105 ? -7.497 12.391 -2.769 1.00 65.44 105 GLY A C 1
ATOM 847 O O . GLY A 1 105 ? -7.754 13.579 -2.926 1.00 65.44 105 GLY A O 1
ATOM 848 N N . TRP A 1 106 ? -6.2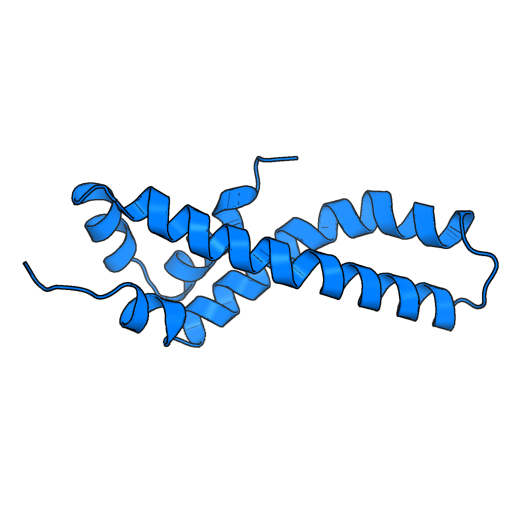67 11.969 -2.453 1.00 61.38 106 TRP A N 1
ATOM 849 C CA . TRP A 1 106 ? -5.114 12.870 -2.273 1.00 61.38 106 TRP A CA 1
ATOM 850 C C . TRP A 1 106 ? -4.320 13.146 -3.566 1.00 61.38 106 TRP A C 1
ATOM 852 O O . TRP A 1 106 ? -3.262 13.776 -3.501 1.00 61.38 106 TRP A O 1
ATOM 862 N N . TRP A 1 107 ? -4.802 12.693 -4.727 1.00 57.72 107 TRP A N 1
ATOM 863 C CA . TRP A 1 107 ? -4.191 12.911 -6.046 1.00 57.72 107 TRP A CA 1
ATOM 864 C C . TRP A 1 107 ? -5.191 13.407 -7.086 1.00 57.72 107 TRP A C 1
ATOM 866 O O . TRP A 1 107 ? -6.385 13.041 -6.996 1.00 57.72 107 TRP A O 1
#

Organism: NCBI:txid314092

Sequence (107 aa):
MSDRSYFGEVLINIRVLSFALFTALKNLLWPMLIIGTPAIYFGFKSTWYNQIGLFLILTLIILVPYFVVCLIMNRFSLSSPDESEKFYNLSDKEKGKVIGDELSGWW

Solvent-accessible surface area (backbone atoms only — not comparable to full-atom values): 5887 Å² total; per-residue (Å²): 132,82,86,78,47,63,58,62,69,38,77,63,26,64,62,19,45,49,35,16,51,53,36,29,46,58,62,51,45,52,60,42,55,71,51,46,47,54,50,43,65,75,70,47,98,66,56,71,69,57,46,52,50,50,51,52,51,54,47,52,66,50,46,54,59,51,48,52,48,22,55,53,50,43,57,58,66,41,71,43,72,72,52,34,53,58,51,71,71,45,53,51,60,53,45,5,38,54,33,21,47,65,60,65,80,79,118

Foldseek 3Di:
DPCPDCCVLAVVPPLLLVLLLVLLLVLLVVCCVVPVLCCLVVVDPDDPVVSVVVSVVVSVVVSVVSLVVLSVQVVVVCPDPVSVVVLSPDDSNVVSNSSSCSCSPVD

Radius of gyration: 16.81 Å; Cα contacts (8 Å, |Δi|>4): 90; chains: 1; bounding box: 36×24×49 Å